Protein AF-A0AAW8KW15-F1 (afdb_monomer_lite)

Sequence (107 aa):
FTAQAEANSFISVKNAAGEFVGYGYVDSTGNVSGHFNQVYLKGEELTFIVIDKAGNQSIEFKQNALIDDIAPNPIENIVLNENGQNFTAQAEADSRIEVKNAVGEVV

Foldseek 3Di:
DFDFDPAFWKKFKAFPVRDTFWIWTQHNVRGIDIDGPDDAACQTKMWIWIQGPVGDIDPIDIDTHHHDPDDWDDKADWDADPVRPDIDIDTDPPDDDFDADPVGDGD

Structure (mmCIF, N/CA/C/O backbone):
data_AF-A0AAW8KW15-F1
#
_entry.id   AF-A0AAW8KW15-F1
#
loop_
_atom_site.group_PDB
_atom_site.id
_atom_site.type_symbol
_atom_site.label_atom_id
_atom_site.label_alt_id
_atom_site.label_comp_id
_atom_site.label_asym_id
_atom_site.label_entity_id
_atom_site.label_seq_id
_atom_site.pdbx_PDB_ins_code
_atom_site.Cartn_x
_atom_site.Cartn_y
_atom_site.Cartn_z
_atom_site.occupancy
_atom_site.B_iso_or_equiv
_atom_site.auth_seq_id
_atom_site.auth_comp_id
_atom_site.auth_asym_id
_atom_site.auth_atom_id
_atom_site.pdbx_PDB_model_num
ATOM 1 N N . PHE A 1 1 ? 6.984 10.714 -4.891 1.00 41.44 1 PHE A N 1
ATOM 2 C CA . PHE A 1 1 ? 8.282 10.422 -5.529 1.00 41.44 1 PHE A CA 1
ATOM 3 C C . PHE A 1 1 ? 8.122 10.593 -7.034 1.00 41.44 1 PHE A C 1
ATOM 5 O O . PHE A 1 1 ? 7.227 9.968 -7.585 1.00 41.44 1 PHE A O 1
ATOM 12 N N . THR A 1 2 ? 8.898 11.462 -7.688 1.00 44.72 2 THR A N 1
ATOM 13 C CA . THR A 1 2 ? 8.956 11.553 -9.159 1.00 44.72 2 THR A CA 1
ATOM 14 C C . THR A 1 2 ? 10.274 10.930 -9.615 1.00 44.72 2 THR A C 1
ATOM 16 O O . THR A 1 2 ? 11.344 11.383 -9.220 1.00 44.72 2 THR A O 1
ATOM 19 N N . ALA A 1 3 ? 10.203 9.854 -10.394 1.00 53.03 3 ALA A N 1
ATOM 20 C CA . ALA A 1 3 ? 11.357 9.224 -11.029 1.00 53.03 3 ALA A CA 1
ATOM 21 C C . ALA A 1 3 ? 11.234 9.417 -12.545 1.00 53.03 3 ALA A C 1
ATOM 23 O O . ALA A 1 3 ? 10.126 9.339 -13.069 1.00 53.03 3 ALA A O 1
ATOM 24 N N . GLN A 1 4 ? 12.343 9.685 -13.240 1.00 60.97 4 GLN A N 1
ATOM 25 C CA . GLN A 1 4 ? 12.380 9.655 -14.704 1.00 60.97 4 GLN A CA 1
ATOM 26 C C . GLN A 1 4 ? 12.792 8.255 -15.151 1.00 60.97 4 GLN A C 1
ATOM 28 O O . GLN A 1 4 ? 13.857 7.768 -14.778 1.00 60.97 4 GLN A O 1
ATOM 33 N N . ALA A 1 5 ? 11.941 7.614 -15.939 1.00 65.94 5 ALA A N 1
ATOM 34 C CA . ALA A 1 5 ? 12.184 6.312 -16.540 1.00 65.94 5 ALA A CA 1
ATOM 35 C C . ALA A 1 5 ? 11.838 6.377 -18.034 1.00 65.94 5 ALA A C 1
ATOM 37 O O . ALA A 1 5 ? 11.195 7.328 -18.485 1.00 65.94 5 ALA A O 1
ATOM 38 N N . GLU A 1 6 ? 12.291 5.398 -18.819 1.00 77.94 6 GLU A N 1
ATOM 39 C CA . GLU A 1 6 ? 11.991 5.367 -20.250 1.00 77.94 6 GLU A CA 1
ATOM 40 C C . GLU A 1 6 ? 10.475 5.289 -20.478 1.00 77.94 6 GLU A C 1
ATOM 42 O O . GLU A 1 6 ? 9.773 4.474 -19.872 1.00 77.94 6 GLU A O 1
ATOM 47 N N . ALA A 1 7 ? 9.969 6.155 -21.352 1.00 86.31 7 ALA A N 1
ATOM 48 C CA . ALA A 1 7 ? 8.550 6.275 -21.639 1.00 86.31 7 ALA A CA 1
ATOM 49 C C . ALA A 1 7 ? 7.941 4.948 -22.121 1.00 86.31 7 ALA A C 1
ATOM 51 O O . ALA A 1 7 ? 8.486 4.278 -22.998 1.00 86.31 7 ALA A O 1
ATOM 52 N N . ASN A 1 8 ? 6.739 4.624 -21.640 1.00 86.00 8 ASN A N 1
ATOM 53 C CA . ASN A 1 8 ? 6.018 3.381 -21.944 1.00 86.00 8 ASN A CA 1
ATOM 54 C C . ASN A 1 8 ? 6.700 2.095 -21.436 1.00 86.00 8 ASN A C 1
ATOM 56 O O . ASN A 1 8 ? 6.527 1.037 -22.049 1.00 86.00 8 ASN A O 1
ATOM 60 N N . SER A 1 9 ? 7.455 2.187 -20.339 1.00 93.12 9 SER A N 1
ATOM 61 C CA . SER A 1 9 ? 8.067 1.040 -19.653 1.00 93.12 9 SER A CA 1
ATOM 62 C C . SER A 1 9 ? 7.200 0.518 -18.507 1.00 93.12 9 SER A C 1
ATOM 64 O O . SER A 1 9 ? 6.342 1.227 -17.974 1.00 93.12 9 SER A O 1
ATOM 66 N N . PHE A 1 10 ? 7.444 -0.728 -18.112 1.00 96.00 10 PHE A N 1
ATOM 67 C CA . PHE A 1 10 ? 6.862 -1.364 -16.933 1.00 96.00 10 PHE A CA 1
ATOM 68 C C . PHE A 1 10 ? 7.792 -1.211 -15.728 1.00 96.00 10 PHE A C 1
ATOM 70 O O . PHE A 1 10 ? 9.006 -1.129 -15.880 1.00 96.00 10 PHE A O 1
ATOM 77 N N . ILE A 1 11 ? 7.241 -1.199 -14.520 1.00 96.69 11 ILE A N 1
ATOM 78 C CA . ILE A 1 11 ? 8.010 -1.201 -13.277 1.00 96.69 11 ILE A CA 1
ATOM 79 C C . ILE A 1 11 ? 7.598 -2.419 -12.465 1.00 96.69 11 ILE A C 1
ATOM 81 O O . ILE A 1 11 ? 6.431 -2.559 -12.114 1.00 96.69 11 ILE A O 1
ATOM 85 N N . SER A 1 12 ? 8.560 -3.276 -12.140 1.00 97.44 12 SER A N 1
ATOM 86 C CA . SER A 1 12 ? 8.392 -4.372 -11.187 1.00 97.44 12 SER A CA 1
ATOM 87 C C . SER A 1 12 ? 8.804 -3.905 -9.799 1.00 97.44 12 SER A C 1
ATOM 89 O O . SER A 1 12 ? 9.881 -3.325 -9.655 1.00 97.44 12 SER A O 1
ATOM 91 N N . VAL A 1 13 ? 8.010 -4.229 -8.776 1.00 98.25 13 VAL A N 1
ATOM 92 C CA . VAL A 1 13 ? 8.366 -3.962 -7.378 1.00 98.25 13 VAL A CA 1
ATOM 93 C C . VAL A 1 13 ? 8.444 -5.255 -6.580 1.00 98.25 13 VAL A C 1
ATOM 95 O O . VAL A 1 13 ? 7.533 -6.084 -6.641 1.00 98.25 13 VAL A O 1
ATOM 98 N N . LYS A 1 14 ? 9.541 -5.433 -5.842 1.00 98.25 14 LYS A N 1
ATOM 99 C CA . LYS A 1 14 ? 9.813 -6.611 -5.014 1.00 98.25 14 LYS A CA 1
ATOM 100 C C . LYS A 1 14 ? 10.086 -6.247 -3.559 1.00 98.25 14 LYS A C 1
ATOM 102 O O . LYS A 1 14 ? 10.595 -5.164 -3.285 1.00 98.25 14 LYS A O 1
ATOM 10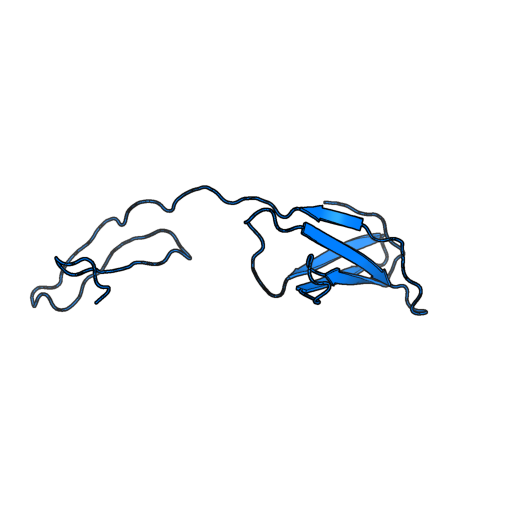7 N N . ASN A 1 15 ? 9.780 -7.160 -2.642 1.00 97.94 15 ASN A N 1
ATOM 108 C CA . ASN A 1 15 ? 10.191 -7.049 -1.239 1.00 97.94 15 ASN A CA 1
ATOM 109 C C . ASN A 1 15 ? 11.629 -7.565 -1.023 1.00 97.94 15 ASN A C 1
ATOM 111 O O . ASN A 1 15 ? 12.273 -8.071 -1.943 1.00 97.94 15 ASN A O 1
ATOM 115 N N . ALA A 1 16 ? 12.114 -7.484 0.218 1.00 96.31 16 ALA A N 1
ATOM 116 C CA . ALA A 1 16 ? 13.441 -7.970 0.608 1.00 96.31 16 ALA A CA 1
ATOM 117 C C . ALA A 1 16 ? 13.657 -9.487 0.402 1.00 96.31 16 ALA A C 1
ATOM 119 O O . ALA A 1 16 ? 14.799 -9.927 0.287 1.00 96.31 16 ALA A O 1
ATOM 120 N N . ALA A 1 17 ? 12.586 -10.287 0.329 1.00 97.06 17 ALA A N 1
ATOM 121 C CA . ALA A 1 17 ? 12.654 -11.715 0.001 1.00 97.06 17 ALA A CA 1
ATOM 122 C C . ALA A 1 17 ? 12.713 -11.979 -1.520 1.00 97.06 17 ALA A C 1
ATOM 124 O O . ALA A 1 17 ? 12.848 -13.125 -1.946 1.00 97.06 17 ALA A O 1
ATOM 125 N N . GLY A 1 18 ? 12.626 -10.932 -2.349 1.00 96.50 18 GLY A N 1
ATOM 126 C CA . GLY A 1 18 ? 12.618 -11.023 -3.808 1.00 96.50 18 GLY A CA 1
ATOM 127 C C . GLY A 1 18 ? 11.249 -11.352 -4.413 1.00 96.50 18 GLY A C 1
ATOM 128 O O . GLY A 1 18 ? 11.155 -11.570 -5.624 1.00 96.50 18 GLY A O 1
ATOM 129 N N . GLU A 1 19 ? 10.190 -11.371 -3.605 1.00 97.69 19 GLU A N 1
ATOM 130 C CA . GLU A 1 19 ? 8.821 -11.642 -4.045 1.00 97.69 19 GLU A CA 1
ATOM 131 C C . GLU A 1 1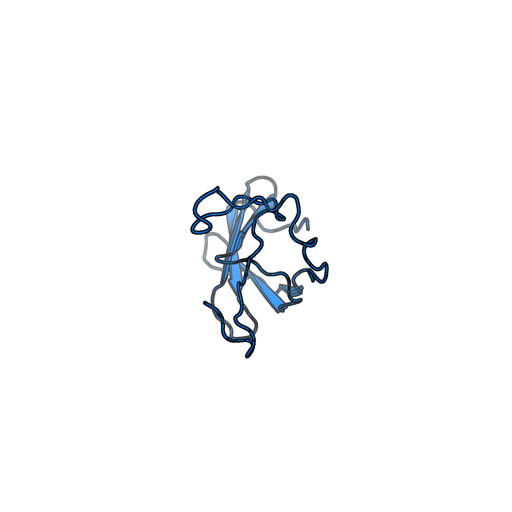9 ? 8.212 -10.400 -4.689 1.00 97.69 19 GLU A C 1
ATOM 133 O O . GLU A 1 19 ? 8.471 -9.278 -4.257 1.00 97.69 19 GLU A O 1
ATOM 138 N N . PHE A 1 20 ? 7.378 -10.590 -5.709 1.00 97.31 20 PHE A N 1
ATOM 139 C CA . PHE A 1 20 ? 6.683 -9.494 -6.375 1.00 97.31 20 PHE A CA 1
ATOM 140 C C . PHE A 1 20 ? 5.530 -8.967 -5.517 1.00 97.31 20 PHE A C 1
ATOM 142 O O . PHE A 1 20 ? 4.674 -9.733 -5.075 1.00 97.31 20 PHE A O 1
ATOM 149 N N . VAL A 1 21 ? 5.492 -7.651 -5.318 1.00 98.00 21 VAL A N 1
ATOM 150 C CA . VAL A 1 21 ? 4.553 -6.995 -4.393 1.00 98.00 21 VAL A CA 1
ATOM 151 C C . VAL A 1 21 ? 3.823 -5.797 -4.988 1.00 98.00 21 VAL A C 1
ATOM 153 O O . VAL A 1 21 ? 2.929 -5.222 -4.369 1.00 98.00 21 VAL A O 1
ATOM 156 N N . GLY A 1 22 ? 4.171 -5.412 -6.208 1.00 97.69 22 GLY A N 1
ATOM 157 C CA . GLY A 1 22 ? 3.520 -4.310 -6.888 1.00 97.69 22 GLY A CA 1
ATOM 158 C C . GLY A 1 22 ? 4.107 -4.066 -8.259 1.00 97.69 22 GLY A C 1
ATOM 159 O O . GLY A 1 22 ? 5.130 -4.639 -8.639 1.00 97.69 22 GLY A O 1
ATOM 160 N N . TYR A 1 23 ? 3.451 -3.181 -8.992 1.00 97.19 23 TYR A N 1
ATOM 161 C CA . TYR A 1 23 ? 3.920 -2.744 -10.291 1.00 97.19 23 TYR A CA 1
ATOM 162 C C . TYR A 1 23 ? 3.546 -1.310 -10.589 1.00 97.19 23 TYR A C 1
ATOM 164 O O . TYR A 1 23 ? 2.688 -0.711 -9.942 1.00 97.19 23 TYR A O 1
ATOM 172 N N . GLY A 1 24 ? 4.189 -0.779 -11.617 1.00 96.06 24 GLY A N 1
ATOM 173 C CA . GLY A 1 24 ? 3.866 0.511 -12.180 1.00 96.06 24 GLY A CA 1
ATOM 174 C C . GLY A 1 24 ? 4.121 0.580 -13.673 1.00 96.06 24 GLY A C 1
ATOM 175 O O . GLY A 1 24 ? 4.587 -0.372 -14.298 1.00 96.06 24 GLY A O 1
ATOM 176 N N . TYR A 1 25 ? 3.814 1.740 -14.227 1.00 94.19 25 TYR A N 1
ATOM 177 C CA . TYR A 1 25 ? 4.060 2.083 -15.614 1.00 94.19 25 TYR A CA 1
ATOM 178 C C . TYR A 1 25 ? 4.613 3.493 -15.707 1.00 94.19 25 TYR A C 1
ATOM 180 O O . TYR A 1 25 ? 4.303 4.364 -14.888 1.00 94.19 25 TYR A O 1
ATOM 188 N N . VAL A 1 26 ? 5.406 3.697 -16.750 1.00 92.75 26 VAL A N 1
ATOM 189 C CA . VAL A 1 26 ? 5.896 5.002 -17.164 1.00 92.75 26 VAL A CA 1
ATOM 190 C C . VAL A 1 26 ? 5.061 5.456 -18.351 1.00 92.75 26 VAL A C 1
ATOM 192 O O . VAL A 1 26 ? 4.999 4.752 -19.358 1.00 92.75 26 VAL A O 1
ATOM 195 N N . ASP A 1 27 ? 4.409 6.609 -18.261 1.00 90.50 27 ASP A N 1
ATOM 196 C CA . ASP A 1 27 ? 3.639 7.143 -19.384 1.00 90.50 27 ASP A CA 1
ATOM 197 C C . ASP A 1 27 ? 4.543 7.710 -20.496 1.00 90.50 27 ASP A C 1
ATOM 199 O O . ASP A 1 27 ? 5.774 7.726 -20.401 1.00 90.50 27 ASP A O 1
ATOM 203 N N . SER A 1 28 ? 3.936 8.184 -21.586 1.00 88.31 28 SER A N 1
ATOM 204 C CA . SER A 1 28 ? 4.663 8.753 -22.728 1.00 88.31 28 SER A CA 1
ATOM 205 C C . SER A 1 28 ? 5.446 10.031 -22.402 1.00 88.31 28 SER A C 1
ATOM 207 O O . SER A 1 28 ? 6.278 10.454 -23.200 1.00 88.31 28 SER A O 1
ATOM 209 N N . THR A 1 29 ? 5.160 10.666 -21.266 1.00 88.44 29 THR A N 1
ATOM 210 C CA . THR A 1 29 ? 5.805 11.898 -20.793 1.00 88.44 29 THR A CA 1
ATOM 211 C C . THR A 1 29 ? 6.819 11.650 -19.675 1.00 88.44 29 THR A C 1
ATOM 213 O O . THR A 1 29 ? 7.425 12.598 -19.181 1.00 88.44 29 THR A O 1
ATOM 216 N N . GLY A 1 30 ? 7.047 10.386 -19.305 1.00 84.38 30 GLY A N 1
ATOM 217 C CA . GLY A 1 30 ? 7.996 10.001 -18.266 1.00 84.38 30 GLY A CA 1
ATOM 218 C C . GLY A 1 30 ? 7.423 10.027 -16.848 1.00 84.38 30 GLY A C 1
ATOM 219 O O . GLY A 1 30 ? 8.193 9.860 -15.904 1.00 84.38 30 GLY A O 1
ATOM 220 N N . ASN A 1 31 ? 6.110 10.222 -16.662 1.00 88.56 31 ASN A N 1
ATOM 221 C CA . ASN A 1 31 ? 5.519 10.130 -15.327 1.00 88.56 31 ASN A CA 1
ATOM 222 C C . ASN A 1 31 ? 5.350 8.673 -14.921 1.00 88.56 31 ASN A C 1
ATOM 224 O O . ASN A 1 31 ? 4.957 7.825 -15.721 1.00 88.56 31 ASN A O 1
ATOM 228 N N . VAL A 1 32 ? 5.586 8.415 -13.640 1.00 90.19 32 VAL A N 1
ATOM 229 C CA . VAL A 1 32 ? 5.485 7.088 -13.043 1.00 90.19 32 VAL A CA 1
ATOM 230 C C . VAL A 1 32 ? 4.228 6.994 -12.189 1.00 90.19 32 VAL A C 1
ATOM 232 O O . VAL A 1 32 ? 3.977 7.847 -11.340 1.00 90.19 32 VAL A O 1
ATOM 235 N N . SER A 1 33 ? 3.464 5.921 -12.377 1.00 93.31 33 SER A N 1
ATOM 236 C CA . SER A 1 33 ? 2.345 5.545 -11.508 1.00 93.31 33 SER A CA 1
ATOM 237 C C . SER A 1 33 ? 2.350 4.040 -11.263 1.00 93.31 33 SER A C 1
ATOM 239 O O . SER A 1 33 ? 2.920 3.289 -12.050 1.00 93.31 33 SER A O 1
ATOM 241 N N . GLY A 1 34 ? 1.740 3.585 -10.173 1.00 95.25 34 GLY A N 1
ATOM 242 C CA . GLY A 1 34 ? 1.721 2.172 -9.818 1.00 95.25 34 GLY A CA 1
ATOM 243 C C . GLY A 1 34 ? 0.891 1.893 -8.577 1.00 95.25 34 GLY A C 1
ATOM 244 O O . GLY A 1 34 ? 0.309 2.805 -7.992 1.00 95.25 34 GLY A O 1
ATOM 245 N N . HIS A 1 35 ? 0.835 0.626 -8.188 1.00 95.88 35 HIS A N 1
ATOM 246 C CA . HIS A 1 35 ? 0.177 0.182 -6.967 1.00 95.88 35 HIS A CA 1
ATOM 247 C C . HIS A 1 35 ? 0.860 -1.051 -6.384 1.00 95.88 35 HIS A C 1
ATOM 249 O O . HIS A 1 35 ? 1.563 -1.800 -7.067 1.00 95.88 35 HIS A O 1
ATOM 255 N N . PHE A 1 36 ? 0.601 -1.256 -5.100 1.00 97.19 36 PHE A N 1
ATOM 256 C CA . PHE A 1 36 ? 1.013 -2.428 -4.349 1.00 97.19 36 PHE A CA 1
ATOM 257 C C . PHE A 1 36 ? -0.178 -3.359 -4.141 1.00 97.19 36 PHE A C 1
ATOM 259 O O . PHE A 1 36 ? -1.330 -2.929 -4.167 1.00 97.19 36 PHE A O 1
ATOM 266 N N . ASN A 1 37 ? 0.098 -4.642 -3.928 1.00 96.19 37 ASN A N 1
ATOM 267 C CA . ASN A 1 37 ? -0.931 -5.634 -3.612 1.00 96.19 37 ASN A CA 1
ATOM 268 C C . ASN A 1 37 ? -1.433 -5.550 -2.157 1.00 96.19 37 ASN A C 1
ATOM 270 O O . ASN A 1 37 ? -2.418 -6.199 -1.815 1.00 96.19 37 ASN A O 1
ATOM 274 N N . GLN A 1 38 ? -0.757 -4.764 -1.318 1.00 94.75 38 GLN A N 1
ATOM 275 C CA . GLN A 1 38 ? -1.095 -4.509 0.077 1.00 94.75 38 GLN A CA 1
ATOM 276 C C . GLN A 1 38 ? -0.537 -3.155 0.529 1.00 94.75 38 GLN A C 1
ATOM 278 O O . GLN A 1 38 ? 0.193 -2.485 -0.204 1.00 94.75 38 GLN A O 1
ATOM 283 N N . VAL A 1 39 ? -0.876 -2.761 1.754 1.00 94.69 39 VAL A N 1
ATOM 284 C CA . VAL A 1 39 ? -0.385 -1.528 2.375 1.00 94.69 39 VAL A CA 1
ATOM 285 C C . VAL A 1 39 ? 1.012 -1.753 2.959 1.00 94.69 39 VAL A C 1
ATOM 287 O O . VAL A 1 39 ? 1.222 -2.697 3.716 1.00 94.69 39 VAL A O 1
ATOM 290 N N . TYR A 1 40 ? 1.943 -0.856 2.629 1.00 96.19 40 TYR A N 1
ATOM 291 C CA . TYR A 1 40 ? 3.310 -0.822 3.154 1.00 96.19 40 TYR A CA 1
ATOM 292 C C . TYR A 1 40 ? 3.504 0.447 3.982 1.00 96.19 40 TYR A C 1
ATOM 294 O O . TYR A 1 40 ? 3.633 1.537 3.424 1.00 96.19 40 TYR A O 1
ATOM 302 N N . LEU A 1 41 ? 3.474 0.299 5.306 1.00 96.50 41 LEU A N 1
ATOM 303 C CA . LEU A 1 41 ? 3.553 1.397 6.277 1.00 96.50 41 LEU A CA 1
ATOM 304 C C . LEU A 1 41 ? 4.413 1.026 7.500 1.00 96.50 41 LEU A C 1
ATOM 306 O O . LEU A 1 41 ? 4.244 1.585 8.580 1.00 96.50 41 LEU A O 1
ATOM 310 N N . LYS A 1 42 ? 5.323 0.052 7.372 1.00 95.94 42 LYS A N 1
ATOM 311 C CA . LYS A 1 42 ? 6.185 -0.419 8.471 1.00 95.94 42 LYS A CA 1
ATOM 312 C C . LYS A 1 42 ? 7.671 -0.288 8.139 1.00 95.94 42 LYS A C 1
ATOM 314 O O . LYS A 1 42 ? 8.497 -1.000 8.708 1.00 95.94 42 LYS A O 1
ATOM 319 N N . GLY A 1 43 ? 8.025 0.613 7.222 1.00 96.75 43 GLY A N 1
ATOM 320 C CA . GLY A 1 43 ? 9.415 0.840 6.821 1.00 96.75 43 GLY A CA 1
ATOM 321 C C . GLY A 1 43 ? 10.023 -0.276 5.965 1.00 96.75 43 GLY A C 1
ATOM 322 O O . GLY A 1 43 ? 11.248 -0.350 5.843 1.00 96.75 43 GLY A O 1
ATOM 323 N N . GLU A 1 44 ? 9.203 -1.148 5.374 1.00 97.88 44 GLU A N 1
ATOM 324 C CA . GLU A 1 44 ? 9.662 -2.264 4.546 1.00 97.88 44 GLU A CA 1
ATOM 325 C C . GLU A 1 44 ? 10.536 -1.776 3.377 1.00 97.88 44 GLU A C 1
ATOM 327 O O . GLU A 1 44 ? 10.192 -0.805 2.704 1.00 97.88 44 GLU A O 1
ATOM 332 N N . GLU A 1 45 ? 11.665 -2.442 3.109 1.00 97.81 45 GLU A N 1
ATOM 333 C CA . GLU A 1 45 ? 12.486 -2.144 1.926 1.00 97.81 45 GLU A CA 1
ATOM 334 C C . GLU A 1 45 ? 11.819 -2.711 0.665 1.00 97.81 45 GLU A C 1
ATOM 336 O O . GLU A 1 45 ? 11.552 -3.914 0.566 1.00 97.81 45 GLU A O 1
ATOM 341 N N . LEU A 1 46 ? 11.582 -1.835 -0.311 1.00 98.25 46 LEU A N 1
ATOM 342 C CA . LEU A 1 46 ? 11.019 -2.160 -1.615 1.00 98.25 46 LEU A CA 1
ATOM 343 C C . LEU A 1 46 ? 12.059 -1.913 -2.708 1.00 98.25 46 LEU A C 1
ATOM 345 O O . LEU A 1 46 ? 12.734 -0.883 -2.724 1.00 98.25 46 LEU A O 1
ATOM 349 N N . THR A 1 47 ? 12.167 -2.855 -3.640 1.00 98.19 47 THR A N 1
ATOM 350 C CA . THR A 1 47 ? 13.093 -2.804 -4.778 1.00 98.19 47 THR A CA 1
ATOM 351 C C . THR A 1 47 ? 12.322 -2.611 -6.075 1.00 98.19 47 THR A C 1
ATOM 353 O O . THR A 1 47 ? 11.463 -3.422 -6.411 1.00 98.19 47 THR A O 1
ATOM 356 N N . PHE A 1 48 ? 12.653 -1.560 -6.816 1.00 97.31 48 PHE A N 1
ATOM 357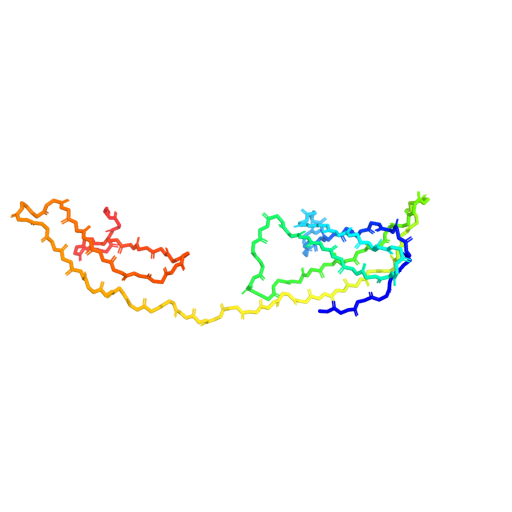 C CA . PHE A 1 48 ? 12.028 -1.158 -8.069 1.00 97.31 48 PHE A CA 1
ATOM 358 C C . PHE A 1 48 ? 12.977 -1.441 -9.235 1.00 97.31 48 PHE A C 1
ATOM 360 O O . PHE A 1 48 ? 14.160 -1.101 -9.178 1.00 97.31 48 PHE A O 1
ATOM 367 N N . ILE A 1 49 ? 12.445 -2.040 -10.300 1.00 96.62 49 ILE A N 1
ATOM 368 C CA . ILE A 1 49 ? 13.169 -2.333 -11.542 1.00 96.62 49 ILE A CA 1
ATOM 369 C C . ILE A 1 49 ? 12.308 -1.870 -12.714 1.00 96.62 49 ILE A C 1
ATOM 371 O O . ILE A 1 49 ? 11.163 -2.306 -12.846 1.00 96.62 49 ILE A O 1
ATOM 375 N N . VAL A 1 50 ? 12.858 -1.005 -13.566 1.00 95.38 50 VAL A N 1
ATOM 376 C CA . VAL A 1 50 ? 12.215 -0.585 -14.817 1.00 95.38 50 VAL A CA 1
ATOM 377 C C . VAL A 1 50 ? 12.525 -1.616 -15.895 1.00 95.38 50 VAL A C 1
ATOM 379 O O . VAL A 1 50 ? 13.669 -2.044 -16.027 1.00 95.38 50 VAL A O 1
ATOM 382 N N . ILE A 1 51 ? 11.507 -2.007 -16.653 1.00 94.62 51 ILE A N 1
ATOM 383 C CA . ILE A 1 51 ? 11.577 -2.975 -17.742 1.00 94.62 51 ILE A CA 1
ATOM 384 C C . ILE A 1 51 ? 11.047 -2.300 -19.008 1.00 94.62 51 ILE A C 1
ATOM 386 O O . ILE A 1 51 ? 9.869 -1.931 -19.063 1.00 94.62 51 ILE A O 1
ATOM 390 N N . ASP A 1 52 ? 11.910 -2.116 -20.005 1.00 91.62 52 ASP A N 1
ATOM 391 C CA . ASP A 1 52 ? 11.520 -1.517 -21.285 1.00 91.62 52 ASP A CA 1
ATOM 392 C C . ASP A 1 52 ? 10.644 -2.475 -22.125 1.00 91.62 52 ASP A C 1
ATOM 394 O O . ASP A 1 52 ? 10.398 -3.632 -21.768 1.00 91.62 52 ASP A O 1
ATOM 398 N N . LYS A 1 53 ? 10.171 -2.009 -23.287 1.00 87.38 53 LYS A N 1
ATOM 399 C CA . LYS A 1 53 ? 9.345 -2.828 -24.197 1.00 87.38 53 LYS A CA 1
ATOM 400 C C . LYS A 1 53 ? 10.076 -4.036 -24.793 1.00 87.38 53 LYS A C 1
ATOM 402 O O . LYS A 1 53 ? 9.412 -4.973 -25.231 1.00 87.38 53 LYS A O 1
ATOM 407 N N . ALA A 1 54 ? 11.405 -4.002 -24.855 1.00 89.88 54 ALA A N 1
ATOM 408 C CA . ALA A 1 54 ? 12.237 -5.105 -25.325 1.00 89.88 54 ALA A CA 1
ATOM 409 C C . ALA A 1 54 ? 12.584 -6.103 -24.200 1.00 89.88 54 ALA A C 1
ATOM 411 O O . ALA A 1 54 ? 13.129 -7.169 -24.483 1.00 89.88 54 ALA A O 1
ATOM 412 N N . GLY A 1 55 ? 12.238 -5.789 -22.947 1.00 91.94 55 GLY A N 1
ATOM 413 C CA . GLY A 1 55 ? 12.512 -6.602 -21.767 1.00 91.94 55 GLY A CA 1
ATOM 414 C C . GLY A 1 55 ? 13.843 -6.294 -21.073 1.00 91.94 55 GLY A C 1
ATOM 415 O O . GLY A 1 55 ? 14.223 -7.042 -20.169 1.00 91.94 55 GLY A O 1
ATOM 416 N N . ASN A 1 56 ? 14.558 -5.230 -21.456 1.00 91.44 56 ASN A N 1
ATOM 417 C CA . ASN A 1 56 ? 15.789 -4.832 -20.770 1.00 91.44 56 ASN A CA 1
ATOM 418 C C . ASN A 1 56 ? 15.464 -4.234 -19.400 1.00 91.44 56 ASN A C 1
ATOM 420 O O . ASN A 1 56 ? 14.502 -3.480 -19.257 1.00 91.44 56 ASN A O 1
ATOM 424 N N . GLN A 1 57 ? 16.287 -4.555 -18.400 1.00 95.00 57 GLN A N 1
ATOM 425 C CA . GLN A 1 57 ? 16.090 -4.119 -17.019 1.00 95.00 57 GLN A CA 1
ATOM 426 C C . GLN A 1 57 ? 17.060 -3.003 -16.634 1.00 95.00 57 GLN A C 1
ATOM 428 O O . GLN A 1 57 ? 18.237 -3.032 -16.999 1.00 95.00 57 GLN A O 1
ATOM 433 N N . SER A 1 58 ? 16.573 -2.041 -15.851 1.00 94.50 58 SER A N 1
ATOM 434 C CA . SER A 1 58 ? 17.425 -1.065 -15.173 1.00 94.50 58 SER A CA 1
ATOM 435 C C . SER A 1 58 ? 18.249 -1.711 -14.053 1.00 94.50 58 SER A C 1
ATOM 437 O O . SER A 1 58 ? 17.992 -2.837 -13.629 1.00 94.50 58 SER A O 1
ATOM 439 N N . ILE A 1 59 ? 19.194 -0.947 -13.497 1.00 95.06 59 ILE A N 1
ATOM 440 C CA . ILE A 1 59 ? 19.707 -1.244 -12.155 1.00 95.06 59 ILE A CA 1
ATOM 441 C C . ILE A 1 59 ? 18.575 -1.154 -11.120 1.00 95.06 59 ILE A C 1
ATOM 443 O O . ILE A 1 59 ? 17.570 -0.469 -11.342 1.00 95.06 59 ILE A O 1
ATOM 447 N N . GLU A 1 60 ? 18.751 -1.835 -9.991 1.00 95.94 60 GLU A N 1
ATOM 448 C CA . GLU A 1 60 ? 17.806 -1.793 -8.877 1.00 95.94 60 GLU A CA 1
ATOM 449 C C . GLU A 1 60 ? 17.790 -0.417 -8.204 1.00 95.94 60 GLU A C 1
ATOM 451 O O . GLU A 1 60 ? 18.836 0.174 -7.926 1.00 95.94 60 GLU A O 1
ATOM 456 N N . PHE A 1 61 ? 16.590 0.060 -7.882 1.00 95.44 61 PHE A N 1
ATOM 457 C CA . PHE A 1 61 ? 16.386 1.200 -6.997 1.00 95.44 61 PHE A CA 1
ATOM 458 C C . PHE A 1 61 ? 15.673 0.740 -5.729 1.00 95.44 61 PHE A C 1
ATOM 460 O O . PHE A 1 61 ? 14.617 0.115 -5.804 1.00 95.44 61 PHE A O 1
ATOM 467 N N . LYS A 1 62 ? 16.235 1.051 -4.562 1.00 96.94 62 LYS A N 1
ATOM 468 C CA . LYS A 1 62 ? 15.692 0.638 -3.266 1.00 96.94 62 LYS A CA 1
ATOM 469 C C . LYS A 1 62 ? 15.118 1.827 -2.515 1.00 96.94 62 LYS A C 1
ATOM 471 O O . LYS A 1 62 ? 15.741 2.884 -2.465 1.00 96.94 62 LYS A O 1
ATOM 476 N N . GLN A 1 63 ? 13.950 1.634 -1.917 1.00 96.38 63 GLN A N 1
ATOM 477 C CA . GLN A 1 63 ? 13.272 2.643 -1.114 1.00 96.38 63 GLN A CA 1
ATOM 478 C C . GLN A 1 63 ? 12.513 1.969 0.025 1.00 96.38 63 GLN A C 1
ATOM 480 O O . GLN A 1 63 ? 11.749 1.033 -0.199 1.00 96.38 63 GLN A O 1
ATOM 485 N N . ASN A 1 64 ? 12.687 2.477 1.242 1.00 97.38 64 ASN A N 1
ATOM 486 C CA . ASN A 1 64 ? 11.853 2.079 2.368 1.00 97.38 64 ASN A CA 1
ATOM 487 C C . ASN A 1 64 ? 10.465 2.707 2.252 1.00 97.38 64 ASN A C 1
ATOM 489 O O . ASN A 1 64 ? 10.336 3.881 1.882 1.00 97.38 64 ASN A O 1
ATOM 493 N N . ALA A 1 65 ? 9.444 1.927 2.593 1.00 97.25 65 ALA A N 1
ATOM 494 C CA . ALA A 1 65 ? 8.096 2.419 2.804 1.00 97.25 65 ALA A CA 1
ATOM 495 C C . ALA A 1 65 ? 8.060 3.476 3.917 1.00 97.25 65 ALA A C 1
ATOM 497 O O . ALA A 1 65 ? 8.986 3.599 4.725 1.00 97.25 65 ALA A O 1
ATOM 498 N N . LEU A 1 66 ? 6.971 4.241 3.962 1.00 95.88 66 LEU A N 1
ATOM 499 C CA . LEU A 1 66 ? 6.713 5.113 5.102 1.00 95.88 66 LEU A CA 1
ATOM 500 C C . LEU A 1 66 ? 6.461 4.267 6.357 1.00 95.88 66 LEU A C 1
ATOM 502 O O . LEU A 1 66 ? 6.249 3.055 6.280 1.00 95.88 66 LEU A O 1
ATOM 506 N N . ILE A 1 67 ? 6.515 4.919 7.512 1.00 96.75 67 ILE A N 1
ATOM 507 C CA . ILE A 1 67 ? 6.121 4.326 8.784 1.00 96.75 67 ILE A CA 1
ATOM 508 C C . ILE A 1 67 ? 4.856 5.045 9.227 1.00 96.75 67 ILE A C 1
ATOM 510 O O . ILE A 1 67 ? 4.841 6.274 9.267 1.00 96.75 67 ILE A O 1
ATOM 514 N N . ASP A 1 68 ? 3.820 4.273 9.527 1.00 95.44 68 ASP A N 1
ATOM 515 C CA . ASP A 1 68 ? 2.652 4.741 10.259 1.00 95.44 68 ASP A CA 1
ATOM 516 C C . ASP A 1 68 ? 2.746 4.237 11.702 1.00 95.44 68 ASP A C 1
ATOM 518 O O . ASP A 1 68 ? 2.649 3.037 11.970 1.00 95.44 68 ASP A O 1
ATOM 522 N N . ASP A 1 69 ? 3.024 5.159 12.619 1.00 95.12 69 ASP A N 1
ATOM 523 C CA . ASP A 1 69 ? 3.150 4.926 14.057 1.00 95.12 69 ASP A CA 1
ATOM 524 C C . ASP A 1 69 ? 2.070 5.657 14.870 1.00 95.12 69 ASP A C 1
ATOM 526 O O . ASP A 1 69 ? 2.139 5.708 16.104 1.00 95.12 69 ASP A O 1
ATOM 530 N N . ILE A 1 70 ? 1.049 6.192 14.195 1.00 94.38 70 ILE A N 1
ATOM 531 C CA . ILE A 1 70 ? -0.050 6.903 14.837 1.00 94.38 70 ILE A CA 1
ATOM 532 C C . ILE A 1 70 ? -1.105 5.877 15.255 1.00 94.38 70 ILE A C 1
ATOM 534 O O . ILE A 1 70 ? -1.705 5.185 14.437 1.00 94.38 70 ILE A O 1
ATOM 538 N N . ALA A 1 71 ? -1.332 5.756 16.562 1.00 94.56 71 ALA A N 1
ATOM 539 C CA . ALA A 1 71 ? -2.382 4.887 17.079 1.00 94.56 71 ALA A CA 1
ATOM 540 C C . ALA A 1 71 ? -3.777 5.455 16.746 1.00 94.56 71 ALA A C 1
ATOM 542 O O . ALA A 1 71 ? -3.957 6.672 16.856 1.00 94.56 71 ALA A O 1
ATOM 543 N N . PRO A 1 72 ? -4.775 4.600 16.437 1.00 96.12 72 PRO A N 1
ATOM 544 C CA . PRO A 1 72 ? -6.140 5.062 16.242 1.00 96.12 72 PRO A CA 1
ATOM 545 C C . PRO A 1 72 ? -6.702 5.749 17.485 1.00 96.12 72 PRO A C 1
ATOM 547 O O . PRO A 1 72 ? -6.372 5.379 18.620 1.00 96.12 72 PRO A O 1
ATOM 550 N N . ASN A 1 73 ? -7.608 6.704 17.283 1.00 95.19 73 ASN A N 1
ATOM 551 C CA . ASN A 1 73 ? -8.316 7.318 18.405 1.00 95.19 73 ASN A CA 1
ATOM 552 C C . ASN A 1 73 ? -9.173 6.286 19.170 1.00 95.19 73 ASN A C 1
ATOM 554 O O . ASN A 1 73 ? -9.670 5.322 18.574 1.00 95.19 73 ASN A O 1
ATOM 558 N N . PRO A 1 74 ? -9.389 6.478 20.487 1.00 94.69 74 PRO A N 1
ATOM 559 C CA . PRO A 1 74 ? -10.326 5.659 21.246 1.00 94.69 74 PRO A CA 1
ATOM 560 C C . PRO A 1 74 ? -11.727 5.652 20.623 1.00 94.69 74 PRO A C 1
ATOM 562 O O . PRO A 1 74 ? -12.145 6.615 19.986 1.00 94.69 74 PRO A O 1
ATOM 565 N N . ILE A 1 75 ? -12.474 4.572 20.860 1.00 95.69 75 ILE A N 1
ATOM 566 C CA . ILE A 1 75 ? -13.885 4.490 20.474 1.00 95.69 75 ILE A CA 1
ATOM 567 C C . ILE A 1 75 ? -14.707 5.564 21.204 1.00 95.69 75 ILE A C 1
ATOM 569 O O . ILE A 1 75 ? -14.535 5.786 22.404 1.00 95.69 75 ILE A O 1
ATOM 573 N N . GLU A 1 76 ? -15.639 6.191 20.496 1.00 96.88 76 GLU A N 1
ATOM 574 C CA . GLU A 1 76 ? -16.520 7.232 21.023 1.00 96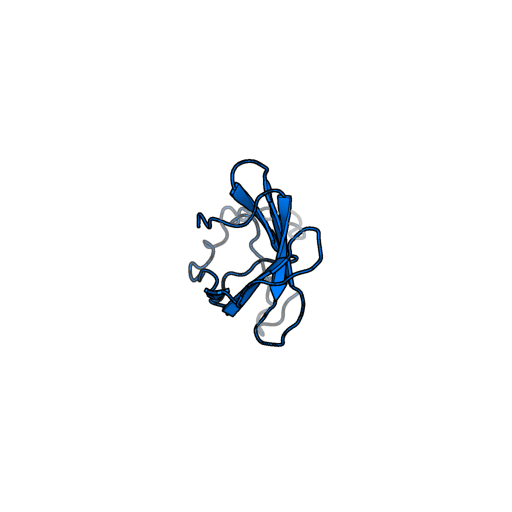.88 76 GLU A CA 1
ATOM 575 C C . GLU A 1 76 ? -17.998 6.865 20.843 1.00 96.88 76 GLU A C 1
ATOM 577 O O . GLU A 1 76 ? -18.361 5.991 20.052 1.00 96.88 76 GLU A O 1
ATOM 582 N N . ASN A 1 77 ? -18.876 7.568 21.567 1.00 96.00 77 ASN A N 1
ATOM 583 C CA . ASN A 1 77 ? -20.330 7.519 21.375 1.00 96.00 77 ASN A CA 1
ATOM 584 C C . ASN A 1 77 ? -20.927 6.103 21.429 1.00 96.00 77 ASN A C 1
ATOM 586 O O . ASN A 1 77 ? -21.841 5.777 20.669 1.00 96.00 77 ASN A O 1
ATOM 590 N N . ILE A 1 78 ? -20.411 5.261 22.329 1.00 95.50 78 ILE A N 1
ATOM 591 C CA . ILE A 1 78 ? -20.959 3.923 22.532 1.00 95.50 78 ILE A CA 1
ATOM 592 C C . ILE A 1 78 ? -22.353 4.011 23.162 1.00 95.50 78 ILE A C 1
ATOM 594 O O . ILE A 1 78 ? -22.539 4.577 24.239 1.00 95.50 78 ILE A O 1
ATOM 598 N N . VAL A 1 79 ? -23.340 3.436 22.483 1.00 96.56 79 VAL A N 1
ATOM 599 C CA . VAL A 1 79 ? -24.727 3.358 22.949 1.00 96.56 79 VAL A CA 1
ATOM 600 C C . VAL A 1 79 ? -25.178 1.912 22.858 1.00 96.56 79 VAL A C 1
ATOM 602 O O . VAL A 1 79 ? -25.122 1.317 21.783 1.00 96.56 79 VAL A O 1
ATOM 605 N N . LEU A 1 80 ? -25.629 1.355 23.981 1.00 96.31 80 LEU A N 1
ATOM 606 C CA . LEU A 1 80 ? -26.242 0.031 24.029 1.00 96.31 80 LEU A CA 1
ATOM 607 C C . LEU A 1 80 ? -27.741 0.144 23.747 1.00 96.31 80 LEU A C 1
ATOM 609 O O . LEU A 1 80 ? -28.393 1.096 24.177 1.00 96.31 80 LEU A O 1
ATOM 613 N N . ASN A 1 81 ? -28.295 -0.841 23.047 1.00 95.94 81 ASN A N 1
ATOM 614 C CA . ASN A 1 81 ? -29.741 -0.948 22.892 1.00 95.94 81 ASN A CA 1
ATOM 615 C C . ASN A 1 81 ? -30.409 -1.481 24.180 1.00 95.94 81 ASN A C 1
ATOM 617 O O . ASN A 1 81 ? -29.753 -2.047 25.051 1.00 95.94 81 ASN A O 1
ATOM 621 N N . GLU A 1 82 ? -31.732 -1.332 24.297 1.00 95.88 82 GLU A N 1
ATOM 622 C CA . GLU A 1 82 ? -32.479 -1.630 25.536 1.00 95.88 82 GLU A CA 1
ATOM 623 C C . GLU A 1 82 ? -32.376 -3.086 26.007 1.00 95.88 82 GLU A C 1
ATOM 625 O O . GLU A 1 82 ? -32.470 -3.359 27.202 1.00 95.88 82 GLU A O 1
ATOM 630 N N . ASN A 1 83 ? -32.182 -4.027 25.081 1.00 95.00 83 ASN A N 1
ATOM 631 C CA . ASN A 1 83 ? -32.029 -5.437 25.427 1.00 95.00 83 ASN A CA 1
ATOM 632 C C . ASN A 1 83 ? -30.576 -5.812 25.779 1.00 95.00 83 ASN A C 1
ATOM 634 O O . ASN A 1 83 ? -30.356 -6.874 26.355 1.00 95.00 83 ASN A O 1
ATOM 638 N N . GLY A 1 84 ? -29.598 -4.941 25.503 1.00 91.06 84 GLY A N 1
ATOM 639 C CA . GLY A 1 84 ? -28.181 -5.150 25.804 1.00 91.06 84 GLY A CA 1
ATOM 640 C C . GLY A 1 84 ? -27.467 -6.130 24.868 1.00 91.06 84 GLY A C 1
ATOM 641 O O . GLY A 1 84 ? -26.385 -6.599 25.205 1.00 91.06 84 GLY A O 1
ATOM 642 N N . GLN A 1 85 ? -28.057 -6.480 23.719 1.00 93.88 85 GLN A N 1
ATOM 643 C CA . GLN A 1 85 ? -27.442 -7.389 22.739 1.00 93.88 85 GLN A CA 1
ATOM 644 C C . GLN A 1 85 ? -26.736 -6.666 21.587 1.00 93.88 85 GLN A C 1
ATOM 646 O O . GLN A 1 85 ? -25.994 -7.309 20.852 1.00 93.88 85 GLN A O 1
ATOM 651 N N . ASN A 1 86 ? -26.959 -5.363 21.395 1.00 95.00 86 ASN A N 1
ATOM 652 C CA . ASN A 1 86 ? -26.334 -4.602 20.312 1.00 95.00 86 ASN A CA 1
ATOM 653 C C . ASN A 1 86 ? -25.819 -3.255 20.812 1.00 95.00 86 ASN A C 1
ATOM 655 O O . ASN A 1 86 ? -26.336 -2.693 21.781 1.00 95.00 86 ASN A O 1
ATOM 659 N N . PHE A 1 87 ? -24.844 -2.709 20.093 1.00 94.69 87 PHE A N 1
ATOM 660 C CA . PHE A 1 87 ? -24.356 -1.358 20.309 1.00 94.69 87 PHE A CA 1
ATOM 661 C C . PHE A 1 87 ? -24.078 -0.652 18.984 1.00 94.69 87 PHE A C 1
ATOM 663 O O . PHE A 1 87 ? -23.823 -1.284 17.959 1.00 94.69 87 PHE A O 1
ATOM 670 N N . THR A 1 88 ? -24.104 0.674 19.027 1.00 95.81 88 THR A N 1
ATOM 671 C CA . THR A 1 88 ? -23.524 1.541 17.999 1.00 95.81 88 THR A CA 1
ATOM 672 C C . THR A 1 88 ? -22.394 2.339 18.620 1.00 95.81 88 THR A C 1
ATOM 674 O O . THR A 1 88 ? -22.462 2.662 19.805 1.00 95.81 88 THR A O 1
ATOM 677 N N . ALA A 1 89 ? -21.375 2.670 17.836 1.00 95.94 89 ALA A N 1
ATOM 678 C CA . ALA A 1 89 ? -20.255 3.487 18.276 1.00 95.94 89 ALA A CA 1
ATOM 679 C C . ALA A 1 89 ? -19.591 4.175 17.077 1.00 95.94 89 ALA A C 1
ATOM 681 O O . ALA A 1 89 ? -19.883 3.848 15.925 1.00 95.94 89 ALA A O 1
ATOM 682 N N . GLN A 1 90 ? -18.694 5.113 17.358 1.00 97.50 90 GLN A N 1
ATOM 683 C CA . GLN A 1 90 ? -17.827 5.747 16.372 1.00 97.50 90 GLN A CA 1
ATOM 684 C C . GLN A 1 90 ? -16.380 5.351 16.649 1.00 97.50 90 GLN A C 1
ATOM 686 O O . GLN A 1 90 ? -15.931 5.361 17.791 1.00 97.50 90 GLN A O 1
ATOM 691 N N . ALA A 1 91 ? -15.661 4.990 15.596 1.00 96.94 91 ALA A N 1
ATOM 692 C CA . ALA A 1 91 ? -14.239 4.698 15.626 1.00 96.94 91 ALA A CA 1
ATOM 693 C C . ALA A 1 91 ? -13.606 5.262 14.355 1.00 96.94 91 ALA A C 1
ATOM 695 O O . ALA A 1 91 ? -14.306 5.599 13.395 1.00 96.94 91 ALA A O 1
ATOM 696 N N . GLU A 1 92 ? -12.284 5.355 14.353 1.00 96.38 92 GLU A N 1
ATOM 697 C CA . GLU A 1 92 ? -11.542 5.735 13.161 1.00 96.38 92 GLU A CA 1
ATOM 698 C C . GLU A 1 92 ? -11.800 4.747 12.015 1.00 96.38 92 GLU A C 1
ATOM 700 O O . GLU A 1 92 ? -11.925 3.536 12.235 1.00 96.38 92 GLU A O 1
ATOM 705 N N . ALA A 1 93 ? -11.914 5.266 10.791 1.00 93.94 93 ALA A N 1
ATOM 706 C CA . ALA A 1 93 ? -12.073 4.432 9.606 1.00 93.94 93 ALA A CA 1
ATOM 707 C C . ALA A 1 93 ? -10.882 3.474 9.462 1.00 93.94 93 ALA A C 1
ATOM 709 O O . ALA A 1 93 ? -9.775 3.78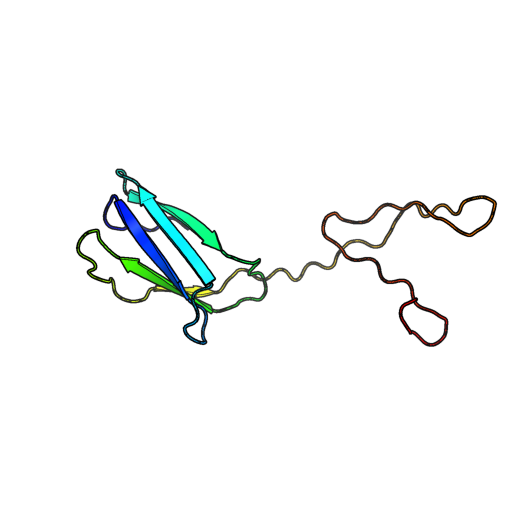0 9.893 1.00 93.94 93 ALA A O 1
ATOM 710 N N . ASP A 1 94 ? -11.132 2.296 8.890 1.00 89.94 94 ASP A N 1
ATOM 711 C CA . ASP A 1 94 ? -10.123 1.249 8.670 1.00 89.94 94 ASP A CA 1
ATOM 712 C C . ASP A 1 94 ? -9.411 0.738 9.946 1.00 89.94 94 ASP A C 1
ATOM 714 O O . ASP A 1 94 ? -8.472 -0.057 9.868 1.00 89.94 94 ASP A O 1
ATOM 718 N N . SER A 1 95 ?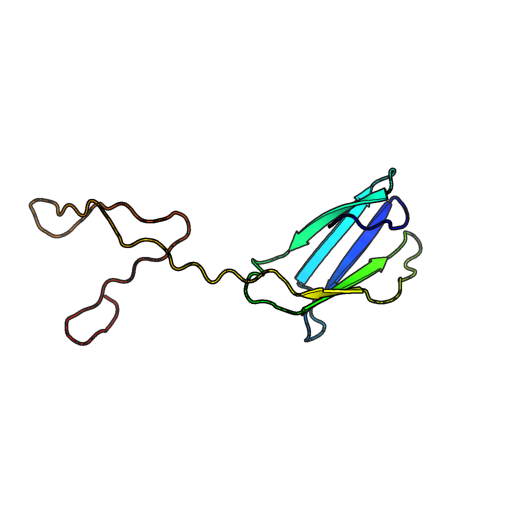 -9.897 1.115 11.136 1.00 94.88 95 SER A N 1
ATOM 719 C CA . SER A 1 95 ? -9.457 0.561 12.418 1.00 94.88 95 SER A CA 1
ATOM 720 C C . SER A 1 95 ? -10.207 -0.729 12.777 1.00 94.88 95 SER A C 1
ATOM 722 O O . SER A 1 95 ? -11.268 -1.053 12.235 1.00 94.88 95 SER A O 1
ATOM 724 N N . ARG A 1 96 ? -9.651 -1.496 13.722 1.00 93.00 96 ARG A N 1
ATOM 725 C CA . ARG A 1 96 ? -10.260 -2.725 14.243 1.00 93.00 96 ARG A CA 1
ATOM 726 C C . ARG A 1 96 ? -10.667 -2.540 15.698 1.00 93.00 96 ARG A C 1
ATOM 728 O O . ARG A 1 96 ? -9.848 -2.172 16.533 1.00 93.00 96 ARG A O 1
ATOM 735 N N . ILE A 1 97 ? -11.909 -2.901 16.007 1.00 93.00 97 ILE A N 1
ATOM 736 C CA . ILE A 1 97 ? -12.415 -2.986 17.380 1.00 93.00 97 ILE A CA 1
ATOM 737 C C . ILE A 1 97 ? -12.231 -4.424 17.887 1.00 93.00 97 ILE A C 1
ATOM 739 O O . ILE A 1 97 ? -12.576 -5.381 17.193 1.00 93.00 97 ILE A O 1
ATOM 743 N N . GLU A 1 98 ? -11.707 -4.584 19.103 1.00 93.81 98 GLU A N 1
ATOM 744 C CA . GLU A 1 98 ? -11.675 -5.860 19.829 1.00 93.81 98 GLU A CA 1
ATOM 745 C C . GLU A 1 98 ? -12.493 -5.738 21.119 1.00 93.81 98 GLU A C 1
ATOM 747 O O . GLU A 1 98 ? -12.255 -4.837 21.923 1.00 93.81 98 GLU A O 1
ATOM 752 N N . VAL A 1 99 ? -13.431 -6.663 21.341 1.00 92.50 99 VAL A N 1
ATOM 753 C CA . VAL A 1 99 ? -14.171 -6.793 22.605 1.00 92.50 99 VAL A CA 1
ATOM 754 C C . VAL A 1 99 ? -13.543 -7.931 23.394 1.00 92.50 99 VAL A C 1
ATOM 756 O O . VAL A 1 99 ? -13.328 -9.002 22.836 1.00 92.50 99 VAL A O 1
ATOM 759 N N . LYS A 1 100 ? -13.213 -7.705 24.670 1.00 95.69 100 LYS A N 1
ATOM 760 C CA . LYS A 1 100 ? -12.545 -8.701 25.520 1.00 95.69 100 LYS A CA 1
ATOM 761 C C . LYS A 1 100 ? -13.337 -8.987 26.788 1.00 95.69 100 LYS A C 1
ATOM 763 O O . LYS A 1 100 ? -13.920 -8.075 27.373 1.00 95.69 100 LYS A O 1
ATOM 768 N N . ASN A 1 101 ? -13.341 -10.245 27.225 1.00 95.69 101 ASN A N 1
ATOM 769 C CA . ASN A 1 101 ? -13.888 -10.629 28.526 1.00 95.69 101 ASN A CA 1
ATOM 770 C C . ASN A 1 101 ? -12.935 -10.234 29.679 1.00 95.69 101 ASN A C 1
ATOM 772 O O . ASN A 1 101 ? -11.837 -9.723 29.460 1.00 95.69 101 ASN A O 1
ATOM 776 N N . ALA A 1 102 ? -13.338 -10.495 30.927 1.00 96.88 102 ALA A N 1
ATOM 777 C CA . ALA A 1 102 ? -12.554 -10.131 32.114 1.00 96.88 102 ALA A CA 1
ATOM 778 C C . ALA A 1 102 ? -11.174 -10.818 32.206 1.00 96.88 102 ALA A C 1
ATOM 780 O O . ALA A 1 102 ? -10.313 -10.341 32.942 1.00 96.88 102 ALA A O 1
ATOM 781 N N . VAL A 1 103 ? -10.958 -11.918 31.474 1.00 96.44 103 VAL A N 1
ATOM 782 C CA . VAL A 1 103 ? -9.665 -12.621 31.402 1.00 96.44 103 VAL A CA 1
ATOM 783 C C . VAL A 1 103 ? -8.836 -12.219 30.172 1.00 96.44 103 VAL A C 1
ATOM 785 O O . VAL A 1 103 ? -7.717 -12.697 30.010 1.00 96.44 103 VAL A O 1
ATOM 788 N N . GLY A 1 104 ? -9.337 -11.294 29.343 1.00 94.44 104 GLY A N 1
ATOM 789 C CA . GLY A 1 104 ? -8.624 -10.711 28.202 1.00 94.44 104 GLY A CA 1
ATOM 790 C C . GLY A 1 104 ? -8.810 -11.442 26.869 1.00 94.44 104 GLY A C 1
ATOM 791 O O . GLY A 1 104 ? -8.178 -11.061 25.883 1.00 94.44 104 GLY A O 1
ATOM 792 N N . GLU A 1 105 ? -9.667 -12.461 26.809 1.00 97.06 105 GLU A N 1
ATOM 793 C CA . GLU A 1 105 ? -9.966 -13.186 25.570 1.00 97.06 105 GLU A CA 1
ATOM 794 C C . GLU A 1 105 ? -10.928 -12.380 24.699 1.00 97.06 105 GLU A C 1
ATOM 796 O O . GLU A 1 105 ? -11.873 -11.784 25.218 1.00 97.06 105 GLU A O 1
ATOM 801 N N . VAL A 1 106 ? -10.700 -12.381 23.382 1.00 94.12 106 VAL A N 1
ATOM 802 C CA . VAL A 1 106 ? -11.599 -11.730 22.418 1.00 94.12 106 VAL A CA 1
ATOM 803 C C . VAL A 1 106 ? -12.899 -12.532 22.308 1.00 94.12 106 VAL A C 1
ATOM 805 O O . VAL A 1 106 ? -12.839 -13.751 22.138 1.00 94.12 106 VAL A O 1
ATOM 808 N N . VAL A 1 107 ? -14.045 -11.850 22.406 1.00 88.94 107 VAL A N 1
ATOM 809 C CA . VAL A 1 107 ? -15.403 -12.433 22.366 1.00 88.94 107 VAL A CA 1
ATOM 810 C C . VAL A 1 107 ? -16.229 -11.940 21.188 1.00 88.94 107 VAL A C 1
ATOM 812 O O . VAL A 1 107 ? -15.976 -10.807 20.718 1.00 88.94 107 VAL A O 1
#

Radius of gyration: 21.84 Å; chains: 1; bounding box: 52×25×57 Å

Secondary structure (DSSP, 8-state):
------TT-EEEEEETTS-EEEEEEE-TTS-EEEEESS---B--EEEEEEE-TT--BPPPEEEEPPB--PPPPPPEEEEE-TTSS-EEEE--TT-----B-TTS-B-

pLDDT: mean 92.71, std 9.55, range [41.44, 98.25]